Protein AF-A0AAN8ALE3-F1 (afdb_monomer_lite)

Structure (mmCIF, N/CA/C/O backbone):
data_AF-A0AAN8ALE3-F1
#
_entry.id   AF-A0AAN8ALE3-F1
#
loop_
_atom_site.group_PDB
_atom_site.id
_atom_site.type_symbol
_atom_site.label_atom_id
_atom_site.label_alt_id
_atom_site.label_comp_id
_atom_site.label_asym_id
_atom_site.label_entity_id
_atom_site.label_seq_id
_atom_site.pdbx_PDB_ins_code
_atom_site.Cartn_x
_atom_site.Cartn_y
_atom_site.Cartn_z
_atom_site.occupancy
_atom_site.B_iso_or_equiv
_atom_site.auth_seq_id
_atom_site.auth_comp_id
_atom_site.auth_asym_id
_atom_site.auth_atom_id
_atom_site.pdbx_PDB_model_num
ATOM 1 N N . MET A 1 1 ? -22.103 -10.022 17.345 1.00 52.72 1 MET A N 1
ATOM 2 C CA . MET A 1 1 ? -22.144 -11.209 16.456 1.00 52.72 1 MET A CA 1
ATOM 3 C C . MET A 1 1 ? -22.576 -10.867 15.015 1.00 52.72 1 MET A C 1
ATOM 5 O O . MET A 1 1 ? -23.212 -11.685 14.375 1.00 52.72 1 MET A O 1
ATOM 9 N N . ALA A 1 2 ? -22.237 -9.686 14.471 1.00 58.59 2 ALA A N 1
ATOM 10 C CA . ALA A 1 2 ? -22.739 -9.226 13.160 1.00 58.59 2 ALA A CA 1
ATOM 11 C C . ALA A 1 2 ? -21.721 -9.327 11.998 1.00 58.59 2 ALA A C 1
ATOM 13 O O . ALA A 1 2 ? -22.031 -8.928 10.886 1.00 58.59 2 ALA A O 1
ATOM 14 N N . ASN A 1 3 ? -20.512 -9.852 12.241 1.00 66.81 3 ASN A N 1
ATOM 15 C CA . ASN A 1 3 ? -19.391 -9.822 11.286 1.00 66.81 3 ASN A CA 1
ATOM 16 C C . ASN A 1 3 ? -18.872 -11.227 10.935 1.00 66.81 3 ASN A C 1
ATOM 18 O O . ASN A 1 3 ? -17.664 -11.479 10.952 1.00 66.81 3 ASN A O 1
ATOM 22 N N . THR A 1 4 ? -19.775 -12.158 10.645 1.00 76.38 4 THR A N 1
ATOM 23 C CA . THR A 1 4 ? -19.433 -13.486 10.123 1.00 76.38 4 THR A CA 1
ATOM 24 C C . THR A 1 4 ? -19.992 -13.641 8.715 1.00 76.38 4 THR A C 1
ATOM 26 O O . THR A 1 4 ? -21.146 -13.321 8.446 1.00 76.38 4 THR A O 1
ATOM 29 N N . VAL A 1 5 ? -19.153 -14.115 7.798 1.00 77.62 5 VAL A N 1
ATOM 30 C CA . VAL A 1 5 ? -19.525 -14.482 6.430 1.00 77.62 5 VAL A CA 1
ATOM 31 C C . VAL A 1 5 ? -19.343 -15.988 6.343 1.00 77.62 5 VAL A C 1
ATOM 33 O O . VAL A 1 5 ? -18.238 -16.474 6.563 1.00 77.62 5 VAL A O 1
ATOM 36 N N . LEU A 1 6 ? -20.422 -16.728 6.066 1.00 81.12 6 LEU A N 1
ATOM 37 C CA . LEU A 1 6 ? -20.410 -18.201 6.049 1.00 81.12 6 LEU A CA 1
ATOM 38 C C . LEU A 1 6 ? -19.891 -18.808 7.368 1.00 81.12 6 LEU A C 1
ATOM 40 O O . LEU A 1 6 ? -19.084 -19.728 7.348 1.00 81.12 6 LEU A O 1
ATOM 44 N N . GLU A 1 7 ? -20.290 -18.235 8.510 1.00 82.69 7 GLU A N 1
ATOM 45 C CA . GLU A 1 7 ? -19.824 -18.619 9.861 1.00 82.69 7 GLU A CA 1
ATOM 46 C C . GLU A 1 7 ? -18.320 -18.400 10.123 1.00 82.69 7 GLU A C 1
ATOM 48 O O . GLU A 1 7 ? -17.837 -18.603 11.236 1.00 82.69 7 GLU A O 1
ATOM 53 N N . VAL A 1 8 ? -17.583 -17.881 9.140 1.00 82.12 8 VAL A N 1
ATOM 54 C CA . VAL A 1 8 ? -16.168 -17.530 9.243 1.00 82.12 8 VAL A CA 1
ATOM 55 C C . VAL A 1 8 ? -16.032 -16.024 9.482 1.00 82.12 8 VAL A C 1
ATOM 57 O O . VAL A 1 8 ? -16.774 -15.207 8.935 1.00 82.12 8 VAL A O 1
ATOM 60 N N . GLY A 1 9 ? -15.082 -15.616 10.328 1.00 85.06 9 GLY A N 1
ATOM 61 C CA . GLY A 1 9 ? -14.816 -14.195 10.568 1.00 85.06 9 GLY A CA 1
ATOM 62 C C . GLY A 1 9 ? -14.405 -13.471 9.280 1.00 85.06 9 GLY A C 1
ATOM 63 O O . GLY A 1 9 ? -13.584 -13.982 8.515 1.00 85.06 9 GLY A O 1
ATOM 64 N N . THR A 1 10 ? -14.925 -12.259 9.060 1.00 87.44 10 THR A N 1
ATOM 65 C CA . THR A 1 10 ? -14.682 -11.463 7.836 1.00 87.44 10 THR A CA 1
ATOM 66 C C . THR A 1 10 ? -13.203 -11.340 7.465 1.00 87.44 10 THR A C 1
ATOM 68 O O . THR A 1 10 ? -12.857 -11.448 6.294 1.00 87.44 10 THR A O 1
ATOM 71 N N . GLY A 1 11 ? -12.312 -11.178 8.448 1.00 87.19 11 GLY A N 1
ATOM 72 C CA . GLY A 1 11 ? -10.868 -11.093 8.205 1.00 87.19 11 GLY A CA 1
ATOM 73 C C . GLY A 1 11 ? -10.285 -12.346 7.542 1.00 87.19 11 GLY A C 1
ATOM 74 O O . GLY A 1 11 ? -9.492 -12.230 6.614 1.00 87.19 11 GLY A O 1
ATOM 75 N N . VAL A 1 12 ? -10.719 -13.540 7.958 1.00 88.81 12 VAL A N 1
ATOM 76 C CA . VAL A 1 12 ? -10.267 -14.806 7.354 1.00 88.81 12 VAL A CA 1
ATOM 77 C C . VAL A 1 12 ? -10.809 -14.928 5.933 1.00 88.81 12 VAL A C 1
ATOM 79 O O . VAL A 1 12 ? -10.057 -15.260 5.024 1.00 88.81 12 VAL A O 1
ATOM 82 N N . PHE A 1 13 ? -12.078 -14.572 5.725 1.00 90.12 13 PHE A N 1
ATOM 83 C CA . PHE A 1 13 ? -12.697 -14.569 4.400 1.00 90.12 13 PHE A CA 1
ATOM 84 C C . PHE A 1 13 ? -11.952 -13.653 3.411 1.00 90.12 13 PHE A C 1
ATOM 86 O O . PHE A 1 13 ? -11.656 -14.056 2.285 1.00 90.12 13 PHE A O 1
ATOM 93 N N . VAL A 1 14 ? -11.574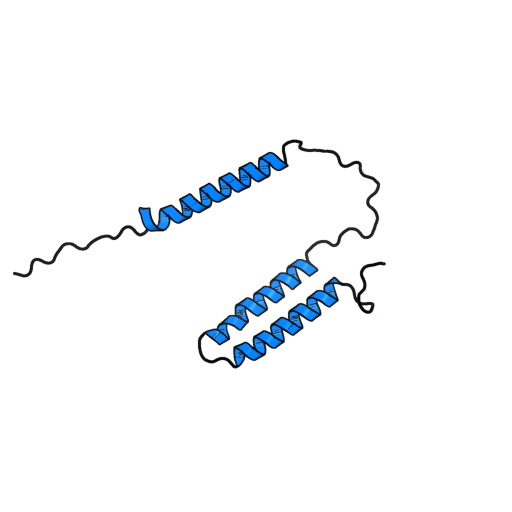 -12.446 3.847 1.00 91.31 14 VAL A N 1
ATOM 94 C CA . VAL A 1 14 ? -10.778 -11.507 3.040 1.00 91.31 14 VAL A CA 1
ATOM 95 C C . VAL A 1 14 ? -9.394 -12.081 2.727 1.00 91.31 14 VAL A C 1
ATOM 97 O O . VAL A 1 14 ? -8.981 -12.053 1.568 1.00 91.31 14 VAL A O 1
ATOM 100 N N . ILE A 1 15 ? -8.697 -12.648 3.719 1.00 93.62 15 ILE A N 1
ATOM 101 C CA . ILE A 1 15 ? -7.384 -13.286 3.516 1.00 93.62 15 ILE A CA 1
ATOM 102 C C . ILE A 1 15 ? -7.492 -14.402 2.470 1.00 93.62 15 ILE A C 1
ATOM 104 O O . ILE A 1 15 ?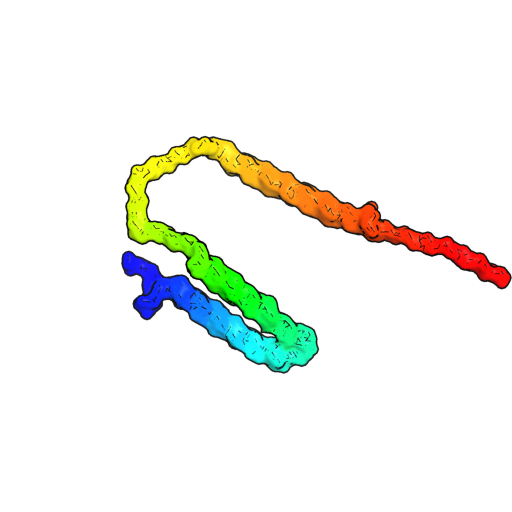 -6.678 -14.452 1.547 1.00 93.62 15 ILE A O 1
ATOM 108 N N . SER A 1 16 ? -8.511 -15.259 2.560 1.00 93.81 16 SER A N 1
ATOM 109 C CA . SER A 1 16 ? -8.716 -16.348 1.602 1.00 93.81 16 SER A CA 1
ATOM 110 C C . SER A 1 16 ? -8.870 -15.836 0.170 1.00 93.81 16 SER A C 1
ATOM 112 O O . SER A 1 16 ? -8.181 -16.325 -0.724 1.00 93.81 16 SER A O 1
ATOM 114 N N . ILE A 1 17 ? -9.713 -14.825 -0.059 1.00 95.38 17 ILE A N 1
ATOM 115 C CA . ILE A 1 17 ? -9.914 -14.250 -1.399 1.00 95.38 17 ILE A CA 1
ATOM 116 C C . ILE A 1 17 ? -8.620 -13.633 -1.937 1.00 95.38 17 ILE A C 1
ATOM 118 O O . ILE A 1 17 ? -8.261 -13.872 -3.092 1.00 95.38 17 ILE A O 1
ATOM 122 N N . VAL A 1 18 ? -7.903 -12.872 -1.105 1.00 96.50 18 VAL A N 1
ATOM 123 C CA . VAL A 1 18 ? -6.642 -12.221 -1.490 1.00 96.50 18 VAL A CA 1
ATOM 124 C C . VAL A 1 18 ? -5.606 -13.256 -1.924 1.00 96.50 18 VAL A C 1
ATOM 126 O O . VAL A 1 18 ? -4.982 -13.092 -2.973 1.00 96.50 18 VAL A O 1
ATOM 129 N N . TRP A 1 19 ? -5.452 -14.346 -1.172 1.00 97.31 19 TRP A N 1
ATOM 130 C CA . TRP A 1 19 ? -4.503 -15.404 -1.520 1.00 97.31 19 TRP A CA 1
ATOM 131 C C . TRP A 1 19 ? -4.924 -16.197 -2.754 1.00 97.31 19 TRP A C 1
ATOM 133 O O . TRP A 1 19 ? -4.073 -16.481 -3.595 1.00 97.31 19 TRP A O 1
ATOM 143 N N . ILE A 1 20 ? -6.214 -16.506 -2.921 1.00 97.31 20 ILE A N 1
ATOM 144 C CA . ILE A 1 20 ? -6.712 -17.157 -4.143 1.00 97.31 20 ILE A CA 1
ATOM 145 C C . ILE A 1 20 ? -6.384 -16.294 -5.366 1.00 97.31 20 ILE A C 1
ATOM 147 O O . ILE A 1 20 ? -5.813 -16.797 -6.335 1.00 97.31 20 ILE A O 1
ATOM 151 N N . ALA A 1 21 ? -6.673 -14.991 -5.312 1.00 95.94 21 ALA A N 1
ATOM 152 C CA . ALA A 1 21 ? -6.354 -14.072 -6.398 1.00 95.94 21 ALA A CA 1
ATOM 153 C C . ALA A 1 21 ? -4.840 -14.009 -6.658 1.00 95.94 21 ALA A C 1
ATOM 155 O O . ALA A 1 21 ? -4.409 -14.177 -7.799 1.00 95.94 21 ALA A O 1
ATOM 156 N N . ALA A 1 22 ? -4.025 -13.837 -5.613 1.00 94.75 22 ALA A N 1
ATOM 157 C CA . ALA A 1 22 ? -2.569 -13.776 -5.734 1.00 94.75 22 ALA A CA 1
ATOM 158 C C . ALA A 1 22 ? -1.981 -15.047 -6.368 1.00 94.75 22 ALA A C 1
ATOM 160 O O . ALA A 1 22 ? -1.111 -14.954 -7.234 1.00 94.75 22 ALA A O 1
ATOM 161 N N . LEU A 1 23 ? -2.488 -16.227 -5.997 1.00 95.88 23 LEU A N 1
ATOM 162 C CA . LEU A 1 23 ? -2.070 -17.505 -6.574 1.00 95.88 23 LEU A CA 1
ATOM 163 C C . LEU A 1 23 ? -2.486 -17.636 -8.042 1.00 95.88 23 LEU A C 1
ATOM 165 O O . LEU A 1 23 ? -1.673 -18.056 -8.865 1.00 95.88 23 LEU A O 1
ATOM 169 N N . VAL A 1 24 ? -3.717 -17.254 -8.394 1.00 95.81 24 VAL A N 1
ATOM 170 C CA . VAL A 1 24 ? -4.201 -17.284 -9.786 1.00 95.81 24 VAL A CA 1
ATOM 171 C C . VAL A 1 24 ? -3.376 -16.347 -10.670 1.00 95.81 24 VAL A C 1
ATOM 173 O O . VAL A 1 24 ? -2.848 -16.781 -11.697 1.00 95.81 24 VAL A O 1
ATOM 176 N N . PHE A 1 25 ? -3.190 -15.092 -10.252 1.00 91.38 25 PHE A N 1
ATOM 177 C CA . PHE A 1 25 ? -2.358 -14.129 -10.978 1.00 91.38 25 PHE A CA 1
ATOM 178 C C . PHE A 1 25 ? -0.892 -14.569 -11.034 1.00 91.38 25 PHE A C 1
ATOM 180 O O . PHE A 1 25 ? -0.261 -14.472 -12.087 1.00 91.38 25 PHE A O 1
ATOM 187 N N . GLY A 1 26 ? -0.361 -15.120 -9.940 1.00 91.44 26 GLY A N 1
ATOM 188 C CA . GLY A 1 26 ? 0.983 -15.688 -9.890 1.00 91.44 26 GLY A CA 1
ATOM 189 C C . GLY A 1 26 ? 1.170 -16.810 -10.910 1.00 91.44 26 GLY A C 1
ATOM 190 O O . GLY A 1 26 ? 2.115 -16.777 -11.693 1.00 91.44 26 GLY A O 1
ATOM 191 N N . MET A 1 27 ? 0.238 -17.764 -10.980 1.00 92.94 27 MET A N 1
ATOM 192 C CA . MET A 1 27 ? 0.280 -18.851 -11.965 1.00 92.94 27 MET A CA 1
ATOM 193 C C . MET A 1 27 ? 0.233 -18.340 -13.410 1.00 92.94 27 MET A C 1
ATOM 195 O O . MET A 1 27 ? 0.960 -18.856 -14.261 1.00 92.94 27 MET A O 1
ATOM 199 N N . MET A 1 28 ? -0.582 -17.320 -13.697 1.00 90.75 28 MET A N 1
ATOM 200 C CA . MET A 1 28 ? -0.633 -16.697 -15.025 1.00 90.75 28 MET A CA 1
ATOM 201 C C . MET A 1 28 ? 0.693 -16.018 -15.390 1.00 90.75 28 MET A C 1
ATOM 203 O O . MET A 1 28 ? 1.207 -16.214 -16.491 1.00 90.75 28 MET A O 1
ATOM 207 N N . LEU A 1 29 ? 1.285 -15.270 -14.460 1.00 90.00 29 LEU A N 1
ATOM 208 C CA . LEU A 1 29 ? 2.538 -14.544 -14.679 1.00 90.00 29 LEU A CA 1
ATOM 209 C C . LEU A 1 29 ? 3.754 -15.465 -14.782 1.00 90.00 29 LEU A C 1
ATOM 211 O O . LEU A 1 29 ? 4.650 -15.193 -15.576 1.00 90.00 29 LEU A O 1
ATOM 215 N N . LEU A 1 30 ? 3.775 -16.588 -14.060 1.00 90.12 30 LEU A N 1
ATOM 216 C CA . LEU A 1 30 ? 4.833 -17.597 -14.195 1.00 90.12 30 LEU A CA 1
ATOM 217 C C . LEU A 1 30 ? 4.884 -18.213 -15.603 1.00 90.12 30 LEU A C 1
ATOM 219 O O . LEU A 1 30 ? 5.953 -18.653 -16.042 1.00 90.12 30 LEU A O 1
ATOM 223 N N . ARG A 1 31 ? 3.754 -18.220 -16.323 1.00 90.00 31 ARG A N 1
ATOM 224 C CA . ARG A 1 31 ? 3.676 -18.666 -17.723 1.00 90.00 31 ARG A CA 1
ATOM 225 C C . ARG A 1 31 ? 4.147 -17.609 -18.727 1.00 90.00 31 ARG A C 1
ATOM 227 O O . ARG A 1 31 ? 4.476 -17.976 -19.851 1.00 90.00 31 ARG A O 1
ATOM 234 N N . ALA A 1 32 ? 4.205 -16.330 -18.354 1.00 84.56 32 ALA A N 1
ATOM 235 C CA . ALA A 1 32 ? 4.635 -15.254 -19.248 1.00 84.56 32 ALA A CA 1
ATOM 236 C C . ALA A 1 32 ? 6.137 -15.351 -19.557 1.00 84.56 32 ALA A C 1
ATOM 238 O O . ALA A 1 32 ? 6.914 -15.753 -18.707 1.00 84.56 32 ALA A O 1
ATOM 239 N N . SER A 1 33 ? 6.595 -14.984 -20.751 1.00 81.94 33 SER A N 1
ATOM 240 C CA . SER A 1 33 ? 8.030 -14.961 -21.083 1.00 81.94 33 SER A CA 1
ATOM 241 C C . SER A 1 33 ? 8.708 -13.655 -20.644 1.00 81.94 33 SER A C 1
ATOM 243 O O . SER A 1 33 ? 8.102 -12.588 -20.695 1.00 81.94 33 SER A O 1
ATOM 245 N N . GLY A 1 34 ? 9.991 -13.718 -20.271 1.00 84.06 34 GLY A N 1
ATOM 246 C CA . GLY A 1 34 ? 10.798 -12.535 -19.944 1.00 84.06 34 GLY A CA 1
ATOM 247 C C . GLY A 1 34 ? 10.614 -12.009 -18.515 1.00 84.06 34 GLY A C 1
ATOM 248 O O . GLY A 1 34 ? 10.292 -12.758 -17.592 1.00 84.06 34 GLY A O 1
ATOM 249 N N . SER A 1 35 ? 10.845 -10.707 -18.328 1.00 84.31 35 SER A N 1
ATOM 250 C CA .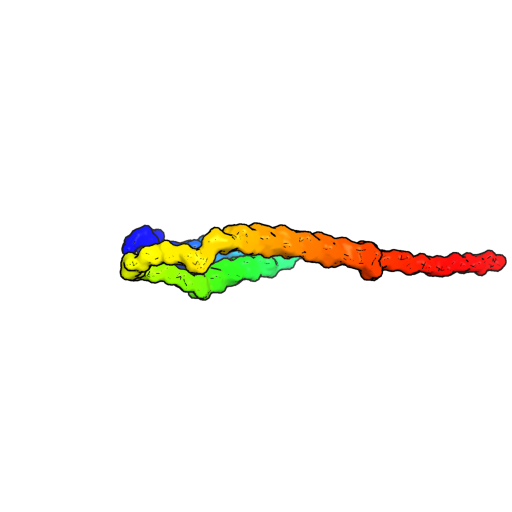 SER A 1 35 ? 10.827 -10.029 -17.019 1.00 84.31 35 SER A CA 1
ATOM 251 C C . SER A 1 35 ? 9.453 -10.008 -16.344 1.00 84.31 35 SER A C 1
ATOM 253 O O . SER A 1 35 ? 9.376 -9.836 -15.131 1.00 84.31 35 SER A O 1
ATOM 255 N N . ALA A 1 36 ? 8.373 -10.260 -17.089 1.00 83.19 36 ALA A N 1
ATOM 256 C CA . ALA A 1 36 ? 7.016 -10.333 -16.553 1.00 83.19 36 ALA A CA 1
ATOM 257 C C . ALA A 1 36 ? 6.845 -11.412 -15.464 1.00 83.19 36 ALA A C 1
ATOM 259 O O . ALA A 1 36 ? 6.053 -11.221 -14.544 1.00 83.19 36 ALA A O 1
ATOM 260 N N . LYS A 1 37 ? 7.635 -12.500 -15.490 1.00 88.06 37 LYS A N 1
ATOM 261 C CA . LYS A 1 37 ? 7.627 -13.521 -14.420 1.00 88.06 37 LYS A CA 1
ATOM 262 C C . LYS A 1 37 ? 8.036 -12.955 -13.059 1.00 88.06 37 LYS A C 1
ATOM 264 O O . LYS A 1 37 ? 7.581 -13.442 -12.029 1.00 88.06 37 LYS A O 1
ATOM 269 N N . LEU A 1 38 ? 8.881 -11.921 -13.040 1.00 89.75 38 LEU A N 1
ATOM 270 C CA . LEU A 1 38 ? 9.342 -11.297 -11.798 1.00 89.75 38 LEU A CA 1
ATOM 271 C C . LEU A 1 38 ? 8.222 -10.533 -11.086 1.00 89.75 38 LEU A C 1
ATOM 273 O O . LEU A 1 38 ? 8.308 -10.347 -9.876 1.00 89.75 38 LEU A O 1
ATOM 277 N N . ALA A 1 39 ? 7.145 -10.165 -11.792 1.00 88.06 39 ALA A N 1
ATOM 278 C CA . ALA A 1 39 ? 5.977 -9.511 -11.203 1.00 88.06 39 ALA A CA 1
ATOM 279 C C . ALA A 1 39 ? 5.230 -10.397 -10.186 1.00 88.06 39 ALA A C 1
ATOM 281 O O . ALA A 1 39 ? 4.449 -9.886 -9.387 1.00 88.06 39 ALA A O 1
ATOM 282 N N . VAL A 1 40 ? 5.509 -11.705 -10.141 1.00 92.31 40 VAL A N 1
ATOM 283 C CA . VAL A 1 40 ? 5.003 -12.587 -9.077 1.00 92.31 40 VAL A CA 1
ATOM 284 C C . VAL A 1 40 ? 5.515 -12.160 -7.700 1.00 92.31 40 VAL A C 1
ATOM 286 O O . VAL A 1 40 ? 4.751 -12.174 -6.738 1.00 92.31 40 VAL A O 1
ATOM 289 N N . ILE A 1 41 ? 6.770 -11.714 -7.599 1.00 90.19 41 ILE A N 1
ATOM 290 C CA . ILE A 1 41 ? 7.387 -11.309 -6.328 1.00 90.19 41 ILE A CA 1
ATOM 291 C C . ILE A 1 41 ? 6.598 -10.168 -5.655 1.00 90.19 41 ILE A C 1
ATOM 293 O O . ILE A 1 41 ? 6.147 -10.365 -4.525 1.00 90.19 41 ILE A O 1
ATOM 297 N N . PRO A 1 42 ? 6.358 -9.006 -6.300 1.00 91.62 42 PRO A N 1
ATOM 298 C CA . PRO A 1 42 ? 5.601 -7.927 -5.672 1.00 91.62 42 PRO A CA 1
ATOM 299 C C . PRO A 1 42 ? 4.142 -8.304 -5.369 1.00 91.62 42 PRO A C 1
ATOM 301 O O . PRO A 1 42 ? 3.605 -7.824 -4.376 1.00 91.62 42 PRO A O 1
ATOM 304 N N . ILE A 1 43 ? 3.507 -9.191 -6.146 1.00 92.00 43 ILE A N 1
ATOM 305 C CA . ILE A 1 43 ? 2.131 -9.654 -5.872 1.00 92.00 43 ILE A CA 1
ATOM 306 C C . ILE A 1 43 ? 2.066 -10.472 -4.578 1.00 92.00 43 ILE A C 1
ATOM 308 O O . ILE A 1 43 ? 1.193 -10.241 -3.741 1.00 92.00 43 ILE A O 1
ATOM 312 N N . PHE A 1 44 ? 3.006 -11.398 -4.382 1.00 92.62 44 PHE A N 1
ATOM 313 C CA . PHE A 1 44 ? 3.076 -12.183 -3.148 1.00 92.62 44 PHE A CA 1
ATOM 314 C C . PHE A 1 44 ? 3.447 -11.316 -1.941 1.00 92.62 44 PHE A C 1
ATOM 316 O O . PHE A 1 44 ? 2.856 -11.473 -0.873 1.00 92.62 44 PHE A O 1
ATOM 323 N N . LEU A 1 45 ? 4.371 -10.364 -2.108 1.00 94.44 45 LEU A N 1
ATOM 324 C CA . LEU A 1 45 ? 4.716 -9.409 -1.050 1.00 94.44 45 LEU A CA 1
ATOM 325 C C . LEU A 1 45 ? 3.530 -8.513 -0.670 1.00 94.44 45 LEU A C 1
ATOM 327 O O . LEU A 1 45 ? 3.340 -8.220 0.513 1.00 94.44 45 LEU A O 1
ATOM 331 N N . LEU A 1 46 ? 2.699 -8.122 -1.638 1.00 94.12 46 LEU A N 1
ATOM 332 C CA . LEU A 1 46 ? 1.474 -7.369 -1.381 1.00 94.12 46 LEU A CA 1
ATOM 333 C C . LEU A 1 46 ? 0.468 -8.201 -0.572 1.00 94.12 46 LEU A C 1
ATOM 335 O O . LEU A 1 46 ? -0.026 -7.730 0.451 1.00 94.12 46 LEU A O 1
ATOM 339 N N . ALA A 1 47 ? 0.205 -9.448 -0.978 1.00 94.62 47 ALA A N 1
ATOM 340 C CA . ALA A 1 47 ? -0.697 -10.351 -0.256 1.00 94.62 47 ALA A CA 1
ATOM 341 C C . ALA A 1 47 ? -0.213 -10.633 1.180 1.00 94.62 47 ALA A C 1
ATOM 343 O O . ALA A 1 47 ? -1.006 -10.629 2.129 1.00 94.62 47 ALA A O 1
ATOM 344 N N . LEU A 1 48 ? 1.099 -10.810 1.355 1.00 96.56 48 LEU A N 1
ATOM 345 C CA . LEU A 1 48 ? 1.725 -10.977 2.664 1.00 96.56 48 LEU A CA 1
ATOM 346 C C . LEU A 1 48 ? 1.561 -9.720 3.525 1.00 96.56 48 LEU A C 1
ATOM 348 O O . LEU A 1 48 ? 1.136 -9.826 4.671 1.00 96.56 48 LEU A O 1
ATOM 352 N N . THR A 1 49 ? 1.813 -8.534 2.968 1.00 94.00 49 THR A N 1
ATOM 353 C CA . THR A 1 49 ? 1.614 -7.256 3.671 1.00 94.00 49 THR A CA 1
ATOM 354 C C . THR A 1 49 ? 0.164 -7.090 4.130 1.00 94.00 49 THR A C 1
ATOM 356 O O . THR A 1 49 ? -0.068 -6.768 5.292 1.00 94.00 49 THR A O 1
ATOM 359 N N . ILE A 1 50 ? -0.817 -7.379 3.267 1.00 93.06 50 ILE A N 1
ATOM 360 C CA . ILE A 1 50 ? -2.246 -7.342 3.627 1.00 93.06 50 ILE A CA 1
ATOM 361 C C . ILE A 1 50 ? -2.543 -8.311 4.778 1.00 93.06 50 ILE A C 1
ATOM 363 O O . ILE A 1 50 ? -3.254 -7.957 5.717 1.00 93.06 50 ILE A O 1
ATOM 367 N N . THR A 1 51 ? -1.973 -9.517 4.731 1.00 93.56 51 THR A N 1
ATOM 368 C CA . THR A 1 51 ? -2.145 -10.527 5.785 1.00 93.56 51 THR A CA 1
ATOM 369 C C . THR A 1 51 ? -1.557 -10.043 7.110 1.00 93.56 51 THR A C 1
ATOM 371 O O . THR A 1 51 ? -2.231 -10.110 8.133 1.00 93.56 51 THR A O 1
ATOM 374 N N . LEU A 1 52 ? -0.333 -9.506 7.099 1.00 94.00 52 LEU A N 1
ATOM 375 C CA . LEU A 1 52 ? 0.314 -8.955 8.291 1.00 94.00 52 LEU A CA 1
ATOM 376 C C . LEU A 1 52 ? -0.509 -7.813 8.883 1.00 94.00 52 LEU A C 1
ATOM 378 O O . LEU A 1 52 ? -0.750 -7.805 10.085 1.00 94.00 52 LEU A O 1
ATOM 382 N N . VAL A 1 53 ? -0.994 -6.891 8.047 1.00 91.62 53 VAL A N 1
ATOM 383 C CA . VAL A 1 53 ? -1.879 -5.814 8.499 1.00 91.62 53 VAL A CA 1
ATOM 384 C C . VAL A 1 53 ? -3.130 -6.403 9.143 1.00 91.62 53 VAL A C 1
ATOM 386 O O . VAL A 1 53 ? -3.408 -6.084 10.285 1.00 91.62 53 VAL A O 1
ATOM 389 N N . LEU A 1 54 ? -3.855 -7.313 8.492 1.00 89.31 54 LEU A N 1
ATOM 390 C CA . LEU A 1 54 ? -5.085 -7.876 9.067 1.00 89.31 54 LEU A CA 1
ATOM 391 C C . LEU A 1 54 ? -4.865 -8.687 10.355 1.00 89.31 54 LEU A C 1
ATOM 393 O O . LEU A 1 54 ? -5.776 -8.756 11.179 1.00 89.31 54 LEU A O 1
ATOM 397 N N . VAL A 1 55 ? -3.695 -9.308 10.522 1.00 89.31 55 VAL A N 1
ATOM 398 C CA . VAL A 1 55 ? -3.353 -10.111 11.708 1.00 89.31 55 VAL A CA 1
ATOM 399 C C . VAL A 1 55 ? -2.883 -9.236 12.868 1.00 89.31 55 VAL A C 1
ATOM 401 O O . VAL A 1 55 ? -3.292 -9.463 14.004 1.00 89.31 55 VAL A O 1
ATOM 404 N N . PHE A 1 56 ? -2.027 -8.250 12.598 1.00 85.81 56 PHE A N 1
ATOM 405 C CA . PHE A 1 56 ? -1.440 -7.399 13.632 1.00 85.81 56 PHE A CA 1
ATOM 406 C C . PHE A 1 56 ? -2.265 -6.154 13.939 1.00 85.81 56 PHE A C 1
ATOM 408 O O . PHE A 1 56 ? -2.071 -5.553 14.996 1.00 85.81 56 PHE A O 1
ATOM 415 N N . PHE A 1 57 ? -3.178 -5.748 13.053 1.00 82.62 57 PHE A N 1
ATOM 416 C CA . PHE A 1 57 ? -4.031 -4.604 13.324 1.00 82.62 57 PHE A CA 1
ATOM 417 C C . PHE A 1 57 ? -5.004 -4.966 14.452 1.00 82.62 57 PHE A C 1
ATOM 419 O O . PHE A 1 57 ? -5.778 -5.921 14.318 1.00 82.62 57 PHE A O 1
ATOM 426 N N . PRO A 1 58 ? -4.964 -4.238 15.580 1.00 73.81 58 PRO A N 1
ATOM 427 C CA . PRO A 1 58 ? -5.778 -4.565 16.734 1.00 73.81 58 PRO A CA 1
ATOM 428 C C . PRO A 1 58 ? -7.254 -4.508 16.344 1.00 73.81 58 PRO A C 1
ATOM 430 O O . PRO A 1 58 ? -7.738 -3.512 15.801 1.00 73.81 58 PRO A O 1
ATOM 433 N N . ARG A 1 59 ? -7.978 -5.597 16.615 1.00 68.75 59 ARG A N 1
ATOM 434 C CA . ARG A 1 59 ? -9.429 -5.624 16.436 1.00 68.75 59 ARG A CA 1
ATOM 435 C C . ARG A 1 59 ? -10.066 -4.571 17.328 1.00 68.75 59 ARG A C 1
ATOM 437 O O . ARG A 1 59 ? -9.668 -4.402 18.480 1.00 68.75 59 ARG A O 1
ATOM 444 N N . SER A 1 60 ? -11.079 -3.892 16.793 1.00 67.69 60 SER A N 1
ATOM 445 C CA . SER A 1 60 ? -11.938 -3.041 17.607 1.00 67.69 60 SER A CA 1
ATOM 446 C C . SER A 1 60 ? -12.456 -3.847 18.802 1.00 67.69 60 SER A C 1
ATOM 448 O O . SER A 1 60 ? -12.802 -5.020 18.625 1.00 67.69 60 SER A O 1
ATOM 450 N N . PRO A 1 61 ? -12.487 -3.253 20.005 1.00 68.06 61 PRO A N 1
ATOM 451 C CA . PRO A 1 61 ? -12.965 -3.946 21.189 1.00 68.06 61 PRO A CA 1
ATOM 452 C C . PRO A 1 61 ? -14.383 -4.473 20.947 1.00 68.06 61 PRO A C 1
ATOM 454 O O . PRO A 1 61 ? -15.257 -3.749 20.473 1.00 68.06 61 PRO A O 1
ATOM 457 N N . GLU A 1 62 ? -14.593 -5.757 21.245 1.00 65.12 62 GLU A N 1
ATOM 458 C CA . GLU A 1 62 ? -15.907 -6.408 21.129 1.00 65.12 62 GLU A CA 1
ATOM 459 C C . GLU A 1 62 ? -16.880 -5.940 22.215 1.00 65.12 62 GLU A C 1
ATOM 461 O O . GLU A 1 62 ? -18.093 -6.119 22.104 1.00 65.12 62 GLU A O 1
ATOM 466 N N . THR A 1 63 ? -16.344 -5.326 23.266 1.00 64.25 63 THR A N 1
ATOM 467 C CA . THR A 1 63 ? -17.104 -4.684 24.322 1.00 64.25 63 THR A CA 1
ATOM 468 C C . THR A 1 63 ? -17.327 -3.226 23.968 1.00 64.25 63 THR A C 1
ATOM 470 O O . THR A 1 63 ? -16.408 -2.513 23.557 1.00 64.25 63 THR A O 1
ATOM 473 N N . THR A 1 64 ? -18.562 -2.762 24.151 1.00 65.75 64 THR A N 1
ATOM 474 C CA . THR A 1 64 ? -18.864 -1.337 24.098 1.00 65.75 64 THR A CA 1
ATOM 475 C C . THR A 1 64 ? -17.937 -0.648 25.097 1.00 65.75 64 THR A C 1
ATOM 477 O O . THR A 1 64 ? -17.987 -0.996 26.284 1.00 65.75 64 THR A O 1
ATOM 480 N N . PRO A 1 65 ? -17.059 0.276 24.668 1.00 67.56 65 PRO A N 1
ATOM 481 C CA . PRO A 1 65 ? -16.274 1.030 25.626 1.00 67.56 65 PRO A CA 1
ATOM 482 C C . PRO A 1 65 ? -17.257 1.721 26.582 1.00 67.56 65 PRO A C 1
ATOM 484 O O . PRO A 1 65 ? -18.309 2.187 26.123 1.00 67.56 65 PRO A O 1
ATOM 487 N N . PRO A 1 66 ? -16.974 1.770 27.899 1.00 73.75 66 PRO A N 1
ATOM 488 C CA . PRO A 1 66 ? -17.782 2.573 28.809 1.00 73.75 66 PRO A CA 1
ATOM 489 C C . PRO A 1 66 ? -17.884 3.969 28.204 1.00 73.75 66 PRO A C 1
ATOM 491 O O . PRO A 1 66 ? -16.866 4.472 27.726 1.00 73.75 66 PRO A O 1
ATOM 494 N N . TYR A 1 67 ? -19.097 4.536 28.147 1.00 62.62 67 TYR A N 1
ATOM 495 C CA . TYR A 1 67 ? -19.357 5.835 27.525 1.00 62.62 67 TYR A CA 1
ATOM 496 C C . TYR A 1 67 ? -18.322 6.840 28.030 1.00 62.62 67 TYR A C 1
ATOM 498 O O . TYR A 1 67 ? -18.384 7.322 29.160 1.00 62.62 67 TYR A O 1
ATOM 506 N N . LYS A 1 68 ? -17.313 7.084 27.199 1.00 63.72 68 LYS A N 1
ATOM 507 C CA . LYS A 1 68 ? -16.237 8.012 27.477 1.00 63.72 68 LYS A CA 1
ATOM 508 C C . LYS A 1 68 ? -16.552 9.186 26.588 1.00 63.72 68 LYS A C 1
ATOM 510 O O . LYS A 1 68 ? -16.455 9.085 25.366 1.00 63.72 68 LYS A O 1
ATOM 515 N N . GLN A 1 69 ? -17.028 10.255 27.209 1.00 67.19 69 GLN A N 1
ATOM 516 C CA . GLN A 1 69 ? -17.254 11.511 26.522 1.00 67.19 69 GLN A CA 1
ATOM 517 C C . GLN A 1 69 ? -15.967 11.855 25.773 1.00 67.19 69 GLN A C 1
ATOM 519 O O . GLN A 1 69 ? -14.889 11.867 26.368 1.00 67.19 69 GLN A O 1
ATOM 524 N N . THR A 1 70 ? -16.064 12.005 24.453 1.00 69.38 70 THR A N 1
ATOM 525 C CA . THR A 1 70 ? -14.916 12.332 23.611 1.00 69.38 70 THR A CA 1
ATOM 526 C C . THR A 1 70 ? -14.407 13.699 24.038 1.00 69.38 70 THR A C 1
ATOM 528 O O . THR A 1 70 ? -15.010 14.721 23.713 1.00 69.38 70 THR A O 1
ATOM 531 N N . GLU A 1 71 ? -13.339 13.708 24.826 1.00 76.62 71 GLU A N 1
ATOM 532 C CA . GLU A 1 71 ? -12.677 14.928 25.252 1.00 76.62 71 GLU A CA 1
ATOM 533 C C . GLU A 1 71 ? -11.803 15.420 24.100 1.00 76.62 71 GLU A C 1
ATOM 535 O O . GLU A 1 71 ? -10.975 14.681 23.560 1.00 76.62 71 GLU A O 1
ATOM 540 N N . ILE A 1 72 ? -12.019 16.665 23.680 1.00 74.31 72 ILE A N 1
ATOM 541 C CA . ILE A 1 72 ? -11.187 17.306 22.665 1.00 74.31 72 ILE A CA 1
ATOM 542 C C . ILE A 1 72 ? -9.891 17.720 23.364 1.00 74.31 72 ILE A C 1
ATOM 544 O O . ILE A 1 72 ? -9.799 18.804 23.929 1.00 74.31 72 ILE A O 1
ATOM 548 N N . VAL A 1 73 ? -8.905 16.820 23.356 1.00 80.81 73 VAL A N 1
ATOM 549 C CA . VAL A 1 73 ? -7.595 17.033 24.001 1.00 80.81 73 VAL A CA 1
ATOM 550 C C . VAL A 1 73 ? -6.769 18.096 23.265 1.00 80.81 73 VAL A C 1
ATOM 552 O O . VAL A 1 73 ? -5.944 18.775 23.866 1.00 80.81 73 VAL A O 1
ATOM 555 N N . ASP A 1 74 ? -6.998 18.258 21.959 1.00 85.69 74 ASP A N 1
ATOM 556 C CA . ASP A 1 74 ? -6.312 19.235 21.115 1.00 85.69 74 ASP A CA 1
ATOM 557 C C . ASP A 1 74 ? -7.288 19.807 20.076 1.00 85.69 74 ASP A C 1
ATOM 559 O O . ASP A 1 74 ? -7.751 19.106 19.173 1.00 85.69 74 ASP A O 1
ATOM 563 N N . THR A 1 75 ? -7.609 21.094 20.205 1.00 87.94 75 THR A N 1
ATOM 564 C CA . THR A 1 75 ? -8.510 21.813 19.292 1.00 87.94 75 THR A CA 1
ATOM 565 C C . THR A 1 75 ? -7.861 22.125 17.942 1.00 87.94 75 THR A C 1
ATOM 567 O O . THR A 1 75 ? -8.572 22.348 16.961 1.00 87.94 75 THR A O 1
ATOM 570 N N . LEU A 1 76 ? -6.526 22.113 17.860 1.00 92.19 76 LEU A N 1
ATOM 571 C CA . LEU A 1 76 ? -5.750 22.436 16.659 1.00 92.19 76 LEU A CA 1
ATOM 572 C C . LEU A 1 76 ? -5.180 21.196 15.965 1.00 92.19 76 LEU A C 1
ATOM 574 O O . LEU A 1 76 ? -4.412 21.327 15.010 1.00 92.19 76 LEU A O 1
ATOM 578 N N . PHE A 1 77 ? -5.587 19.998 16.390 1.00 86.19 77 PHE A N 1
ATOM 579 C CA . PHE A 1 77 ? -5.129 18.728 15.833 1.00 86.19 77 PHE A CA 1
ATOM 580 C C . PHE A 1 77 ? -5.171 18.728 14.297 1.00 86.19 77 PHE A C 1
ATOM 582 O O . PHE A 1 77 ? -4.155 18.509 13.643 1.00 86.19 77 PHE A O 1
ATOM 589 N N . ILE A 1 78 ? -6.321 19.074 13.707 1.00 88.00 78 ILE A N 1
ATOM 590 C CA . ILE A 1 78 ? -6.520 19.090 12.248 1.00 88.00 78 ILE A CA 1
ATOM 591 C C . ILE A 1 78 ? -5.552 20.065 11.566 1.00 88.00 78 ILE A C 1
ATOM 593 O O . ILE A 1 78 ? -4.900 19.706 10.586 1.00 88.00 78 ILE A O 1
ATOM 597 N N . ALA A 1 79 ? -5.403 21.275 12.111 1.00 92.88 79 ALA A N 1
ATOM 598 C CA . ALA A 1 79 ? -4.489 22.278 11.573 1.00 92.88 79 ALA A CA 1
ATOM 599 C C . ALA A 1 79 ? -3.032 21.790 11.604 1.00 92.88 79 ALA A C 1
ATOM 601 O O . ALA A 1 79 ? -2.295 21.991 10.638 1.00 92.88 79 ALA A O 1
ATOM 602 N N . ARG A 1 80 ? -2.627 21.080 12.666 1.00 92.25 80 ARG A N 1
ATOM 603 C CA . ARG A 1 80 ? -1.278 20.513 12.785 1.00 92.25 80 ARG A CA 1
ATOM 604 C C . ARG A 1 80 ? -1.001 19.442 11.733 1.00 92.25 80 ARG A C 1
ATOM 606 O O . ARG A 1 80 ? 0.094 19.426 11.180 1.00 92.25 80 ARG A O 1
ATOM 613 N N . TYR A 1 81 ? -1.967 18.576 11.428 1.00 89.12 81 TYR A N 1
ATOM 614 C CA . TYR A 1 81 ? -1.797 17.568 10.374 1.00 89.12 81 TYR A CA 1
ATOM 615 C C . TYR A 1 81 ? -1.769 18.178 8.978 1.00 89.12 81 TYR A C 1
ATOM 617 O O . TYR A 1 81 ? -0.980 17.731 8.149 1.00 89.12 81 TYR A O 1
ATOM 625 N N . ILE A 1 82 ? -2.567 19.217 8.725 1.00 96.25 82 ILE A N 1
ATOM 626 C CA . ILE A 1 82 ? -2.504 19.959 7.461 1.00 96.25 82 ILE A CA 1
ATOM 627 C C . ILE A 1 82 ? -1.128 20.612 7.312 1.00 96.25 82 ILE A C 1
ATOM 629 O O . ILE A 1 82 ? -0.485 20.455 6.277 1.00 96.25 82 ILE A O 1
ATOM 633 N N . LEU A 1 83 ? -0.644 21.284 8.360 1.00 96.38 83 LEU A N 1
ATOM 634 C CA . LEU A 1 83 ? 0.680 21.898 8.355 1.00 96.38 83 LEU A CA 1
ATOM 635 C C . LEU A 1 83 ? 1.775 20.850 8.129 1.00 96.38 83 LEU A C 1
ATOM 637 O O . LEU A 1 83 ? 2.635 21.043 7.275 1.00 96.38 83 LEU A O 1
ATOM 641 N N . LEU A 1 84 ? 1.718 19.727 8.851 1.00 96.06 84 LEU A N 1
ATOM 642 C CA . LEU A 1 84 ? 2.671 18.633 8.699 1.00 96.06 84 LEU A CA 1
ATOM 643 C C . LEU A 1 84 ? 2.657 18.082 7.270 1.00 96.06 84 LEU A C 1
ATOM 645 O O . LEU A 1 84 ? 3.720 17.931 6.681 1.00 96.06 84 LEU A O 1
ATOM 649 N N . ALA A 1 85 ? 1.478 17.852 6.688 1.00 91.88 85 ALA A N 1
ATOM 650 C CA . ALA A 1 85 ? 1.349 17.371 5.317 1.00 91.88 85 ALA A CA 1
ATOM 651 C C . ALA A 1 85 ? 1.959 18.353 4.305 1.00 91.88 85 ALA A C 1
ATOM 653 O O . ALA A 1 85 ? 2.737 17.939 3.446 1.00 91.88 85 ALA A O 1
ATOM 654 N N . VAL A 1 86 ? 1.669 19.653 4.433 1.00 97.31 86 VAL A N 1
ATOM 655 C CA . VAL A 1 86 ? 2.238 20.695 3.561 1.00 97.31 86 VAL A CA 1
ATOM 656 C C . VAL A 1 86 ? 3.761 20.734 3.685 1.00 97.31 86 VAL A C 1
ATOM 658 O O . VAL A 1 86 ? 4.460 20.698 2.672 1.00 97.31 86 VAL A O 1
ATOM 661 N N . VAL A 1 87 ? 4.288 20.747 4.912 1.00 97.06 87 VAL A N 1
ATOM 662 C CA . VAL A 1 87 ? 5.736 20.762 5.162 1.00 97.06 87 VAL A CA 1
ATOM 663 C C . VAL A 1 87 ? 6.399 19.503 4.603 1.00 97.06 87 VAL A C 1
ATOM 665 O O . VAL A 1 87 ? 7.440 19.607 3.958 1.00 97.06 87 VAL A O 1
ATOM 668 N N . SER A 1 88 ? 5.793 18.325 4.776 1.00 95.56 88 SER A N 1
ATOM 669 C CA . SER A 1 88 ? 6.306 17.073 4.211 1.00 95.56 88 SER A CA 1
ATOM 670 C C . SER A 1 88 ? 6.341 17.093 2.683 1.00 95.56 88 SER A C 1
ATOM 672 O O . SER A 1 88 ? 7.328 16.648 2.101 1.00 95.56 88 SER A O 1
ATOM 674 N N . VAL A 1 89 ? 5.316 17.635 2.018 1.00 97.31 89 VAL A N 1
ATOM 675 C CA . VAL A 1 89 ? 5.296 17.752 0.549 1.00 97.31 89 VAL A CA 1
ATOM 676 C C . VAL A 1 89 ? 6.388 18.699 0.059 1.00 97.31 89 VAL A C 1
ATOM 678 O O . VAL A 1 89 ? 7.138 18.339 -0.847 1.00 97.31 89 VAL A O 1
ATOM 681 N N . VAL A 1 90 ? 6.519 19.880 0.669 1.00 97.19 90 VAL A N 1
ATOM 682 C CA . VAL A 1 90 ? 7.570 20.848 0.311 1.00 97.19 90 VAL A CA 1
ATOM 683 C C . VAL A 1 90 ? 8.956 20.243 0.529 1.00 97.19 90 VAL A C 1
ATOM 685 O O . VAL A 1 90 ? 9.824 20.368 -0.335 1.00 97.19 90 VAL A O 1
ATOM 688 N N . PHE A 1 91 ? 9.151 19.540 1.646 1.00 95.81 91 PHE A N 1
ATOM 689 C CA . PHE A 1 91 ? 10.393 18.835 1.940 1.00 95.81 91 PHE A CA 1
ATOM 690 C C . PHE A 1 91 ? 10.724 17.792 0.868 1.00 95.81 91 PHE A C 1
ATOM 692 O O . PHE A 1 91 ? 11.834 17.799 0.339 1.00 95.81 91 PHE A O 1
ATOM 699 N N . LEU A 1 92 ? 9.769 16.927 0.511 1.00 96.56 92 LEU A N 1
ATOM 700 C CA . LEU A 1 92 ? 9.980 15.909 -0.519 1.00 96.56 92 LEU A CA 1
ATOM 701 C C . LEU A 1 92 ? 10.276 16.543 -1.879 1.00 96.56 92 LEU A C 1
ATOM 703 O O . LEU A 1 92 ? 11.190 16.098 -2.565 1.00 96.56 92 LEU A O 1
ATOM 707 N N . LEU A 1 93 ? 9.559 17.602 -2.256 1.00 96.38 93 LEU A N 1
ATOM 708 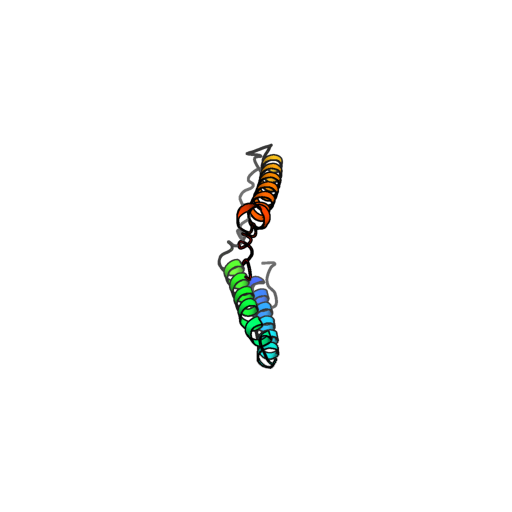C CA . LEU A 1 93 ? 9.787 18.308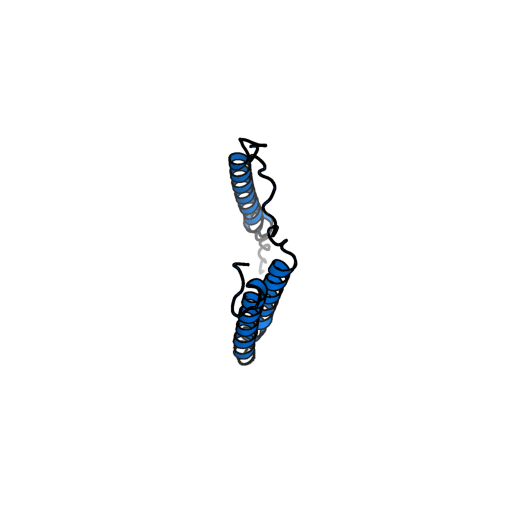 -3.515 1.00 96.38 93 LEU A CA 1
ATOM 709 C C . LEU A 1 93 ? 11.212 18.873 -3.585 1.00 96.38 93 LEU A C 1
ATOM 711 O O . LEU A 1 93 ? 11.912 18.639 -4.569 1.00 96.38 93 LEU A O 1
ATOM 715 N N . MET A 1 94 ? 11.670 19.544 -2.525 1.00 93.75 94 MET A N 1
ATOM 716 C CA . MET A 1 94 ? 13.040 20.064 -2.438 1.00 93.75 94 MET A CA 1
ATOM 717 C C . MET A 1 94 ? 14.084 18.945 -2.463 1.00 93.75 94 MET A C 1
ATOM 719 O O . MET A 1 94 ? 15.077 19.040 -3.184 1.00 93.75 94 MET A O 1
ATOM 723 N N . LEU A 1 95 ? 13.843 17.861 -1.724 1.00 92.56 95 LEU A N 1
ATOM 724 C CA . LEU A 1 95 ? 14.724 16.696 -1.701 1.00 92.56 95 LEU A CA 1
ATOM 725 C C . LEU A 1 95 ? 14.877 16.079 -3.099 1.00 92.56 95 LEU A C 1
ATOM 727 O O . LEU A 1 95 ? 15.991 15.774 -3.518 1.00 92.56 95 LEU A O 1
ATOM 731 N N . PHE A 1 96 ? 13.775 15.933 -3.837 1.00 90.44 96 PHE A N 1
ATOM 732 C CA . PHE A 1 96 ? 13.804 15.431 -5.209 1.00 90.44 96 PHE A CA 1
ATOM 733 C C . PHE A 1 96 ? 14.469 16.414 -6.177 1.00 90.44 96 PHE A C 1
ATOM 735 O O . PHE A 1 96 ? 15.165 15.967 -7.085 1.00 90.44 96 PHE A O 1
ATOM 742 N N . MET A 1 97 ? 14.308 17.727 -5.985 1.00 89.56 97 MET A N 1
ATOM 743 C CA . MET A 1 97 ? 14.975 18.744 -6.809 1.00 89.56 97 MET A CA 1
ATOM 744 C C . MET A 1 97 ? 16.497 18.778 -6.614 1.00 89.56 97 MET A C 1
ATOM 746 O O . MET A 1 97 ? 17.217 19.043 -7.575 1.00 89.56 97 MET A O 1
ATOM 750 N N . LEU A 1 98 ? 17.018 18.450 -5.428 1.00 91.50 98 LEU A N 1
ATOM 751 C CA . LEU A 1 98 ? 18.470 18.372 -5.204 1.00 91.50 98 LEU A CA 1
ATOM 752 C C . LEU A 1 98 ? 19.164 17.357 -6.122 1.00 91.50 98 LEU A C 1
ATOM 754 O O . LEU A 1 98 ? 20.326 17.539 -6.482 1.00 91.50 98 LEU A O 1
ATOM 758 N N . LEU A 1 99 ? 18.465 16.293 -6.521 1.00 86.56 99 LEU A N 1
ATOM 759 C CA . LEU A 1 99 ? 19.050 15.243 -7.344 1.00 86.56 99 LEU A CA 1
ATOM 760 C C . LEU A 1 99 ? 19.486 15.756 -8.733 1.00 86.56 99 LEU A C 1
ATOM 762 O O . LEU A 1 99 ? 20.686 15.717 -9.000 1.00 86.56 99 LEU A O 1
ATOM 766 N N . PRO A 1 100 ? 18.602 16.284 -9.605 1.00 88.38 100 PRO A N 1
ATOM 767 C CA . PRO A 1 100 ? 19.014 16.813 -10.904 1.00 88.38 100 PRO A CA 1
ATOM 768 C C . PRO A 1 100 ? 19.867 18.082 -10.802 1.00 88.38 100 PRO A C 1
ATOM 770 O O . PRO A 1 100 ? 20.765 18.259 -11.618 1.00 88.38 100 PRO A O 1
ATOM 773 N N . PHE A 1 101 ? 19.593 18.961 -9.832 1.00 85.12 101 PHE A N 1
ATOM 774 C CA . PHE A 1 101 ? 20.189 20.302 -9.798 1.00 85.12 101 PHE A CA 1
ATOM 775 C C . PHE A 1 101 ? 21.472 20.415 -8.981 1.00 85.12 101 PHE A C 1
ATOM 777 O O . PHE A 1 101 ? 22.108 21.458 -9.025 1.00 85.12 101 PHE A O 1
ATOM 784 N N . HIS A 1 102 ? 21.847 19.397 -8.211 1.00 86.00 102 HIS A N 1
ATOM 785 C CA . HIS A 1 102 ? 23.071 19.459 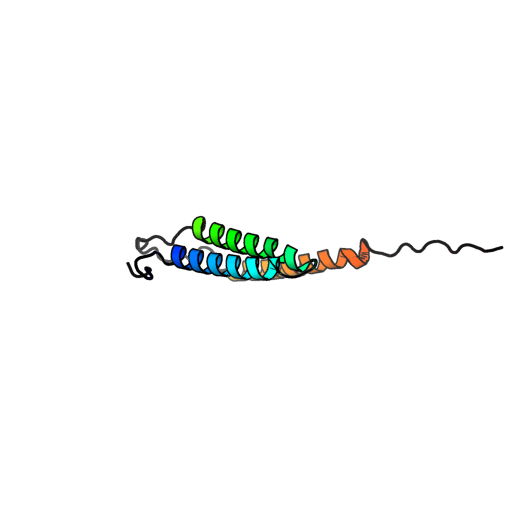-7.414 1.00 86.00 102 HIS A CA 1
ATOM 786 C C . HIS A 1 102 ? 23.903 18.187 -7.516 1.00 86.00 102 HIS A C 1
ATOM 788 O O . HIS A 1 102 ? 25.117 18.254 -7.680 1.00 86.00 102 HIS A O 1
ATOM 794 N N . PHE A 1 103 ? 23.267 17.016 -7.454 1.00 86.94 103 PHE A N 1
ATOM 795 C CA . PHE A 1 103 ? 24.002 15.749 -7.491 1.00 86.94 103 PHE A CA 1
ATOM 796 C C . PHE A 1 103 ? 24.284 15.236 -8.906 1.00 86.94 103 PHE A C 1
ATOM 798 O O . PHE A 1 103 ? 25.275 14.538 -9.107 1.00 86.94 103 PHE A O 1
ATOM 805 N N . LEU A 1 104 ? 23.429 15.559 -9.878 1.00 88.75 104 LEU A N 1
ATOM 806 C CA . LEU A 1 104 ? 23.536 15.093 -11.264 1.00 88.75 104 LEU A CA 1
ATOM 807 C C . LEU A 1 104 ? 23.973 16.196 -12.238 1.00 88.75 104 LEU A C 1
ATOM 809 O O . LEU A 1 104 ? 23.733 16.073 -13.441 1.00 88.75 104 LEU A O 1
ATOM 813 N N . GLU A 1 105 ? 24.611 17.265 -11.753 1.00 84.31 105 GLU A N 1
ATOM 814 C CA . GLU A 1 105 ? 25.177 18.274 -12.649 1.00 84.31 105 GLU A CA 1
ATOM 815 C C . GLU A 1 105 ? 26.237 17.631 -13.568 1.00 84.31 105 GLU A C 1
ATOM 817 O O . GLU A 1 105 ? 27.181 16.991 -13.090 1.00 84.31 105 GLU A O 1
ATOM 822 N N . PRO A 1 106 ? 26.100 17.760 -14.899 1.00 82.31 106 PRO A N 1
ATOM 823 C CA . PRO A 1 106 ? 27.017 17.125 -15.831 1.00 82.31 106 PRO A CA 1
ATOM 824 C C . PRO A 1 106 ? 28.385 17.813 -15.788 1.00 82.31 106 PRO A C 1
ATOM 826 O O . PRO A 1 106 ? 28.533 18.977 -16.159 1.00 82.31 106 PRO A O 1
ATOM 829 N N . VAL A 1 107 ? 29.416 17.066 -15.393 1.00 83.50 107 VAL A N 1
ATOM 830 C CA . VAL A 1 107 ? 30.809 17.516 -15.497 1.00 83.50 107 VAL A CA 1
ATOM 831 C C . VAL A 1 107 ? 31.305 17.243 -16.915 1.00 83.50 107 VAL A C 1
ATOM 833 O O . VAL A 1 107 ? 31.643 16.114 -17.271 1.00 83.50 107 VAL A O 1
ATOM 836 N N . TYR A 1 108 ? 31.333 18.282 -17.748 1.00 83.12 108 TYR A N 1
ATOM 837 C CA . TYR A 1 108 ? 31.814 18.169 -19.124 1.00 83.12 108 TYR A CA 1
ATOM 838 C C . TYR A 1 108 ? 33.334 17.981 -19.170 1.00 83.12 108 TYR A C 1
ATOM 840 O O . TYR A 1 108 ? 34.096 18.742 -18.570 1.00 83.12 108 TYR A O 1
ATOM 848 N N . ALA A 1 109 ? 33.787 16.980 -19.925 1.00 86.81 109 ALA A N 1
ATOM 849 C CA . ALA A 1 109 ? 35.207 16.770 -20.169 1.00 86.81 109 ALA A CA 1
ATOM 850 C C . ALA A 1 109 ? 35.791 17.895 -21.042 1.00 86.81 109 ALA A C 1
ATOM 852 O O . ALA A 1 109 ? 35.146 18.410 -21.957 1.00 86.81 109 ALA A O 1
ATOM 853 N N . LYS A 1 110 ? 37.049 18.259 -20.777 1.00 84.81 110 LYS A N 1
ATOM 854 C CA . LYS A 1 110 ? 37.786 19.248 -21.573 1.00 84.81 110 LYS A CA 1
ATOM 855 C C . LYS A 1 110 ? 38.010 18.716 -22.995 1.00 84.81 110 LYS A C 1
ATOM 857 O O . LYS A 1 110 ? 38.427 17.573 -23.161 1.00 84.81 110 LYS A O 1
ATOM 862 N N . ALA A 1 111 ? 37.764 19.549 -24.010 1.00 82.75 111 ALA A N 1
ATOM 863 C CA . ALA A 1 111 ? 37.916 19.159 -25.411 1.00 82.75 111 ALA A CA 1
ATOM 864 C C . ALA A 1 111 ? 39.357 18.712 -25.728 1.00 82.75 111 ALA A C 1
ATOM 866 O O . ALA A 1 111 ? 40.321 19.426 -25.429 1.00 82.75 111 ALA A O 1
ATOM 867 N N . LEU A 1 112 ? 39.493 17.538 -26.353 1.00 80.50 112 LEU A N 1
ATOM 868 C CA . LEU A 1 112 ? 40.759 17.032 -26.879 1.00 80.50 112 LEU A CA 1
ATOM 869 C C . LEU A 1 112 ? 41.186 17.909 -28.058 1.00 80.50 112 LEU A C 1
ATOM 871 O O . LEU A 1 112 ? 40.517 17.947 -29.088 1.00 80.50 112 LEU A O 1
ATOM 875 N N . ARG A 1 113 ? 42.305 18.623 -27.908 1.00 78.56 113 ARG A N 1
ATOM 876 C CA . ARG A 1 113 ? 42.958 19.285 -29.039 1.00 78.56 113 ARG A CA 1
ATOM 877 C C . ARG A 1 113 ? 43.596 18.200 -29.903 1.00 78.56 113 ARG A C 1
ATOM 879 O O . ARG A 1 113 ? 44.653 17.684 -29.556 1.00 78.56 113 ARG A O 1
ATOM 886 N N . THR A 1 114 ? 42.925 17.829 -30.986 1.00 73.19 114 THR A N 1
ATOM 887 C CA . THR A 1 114 ? 43.527 17.053 -32.073 1.00 73.19 114 THR A CA 1
ATOM 888 C C . THR A 1 114 ? 44.489 17.961 -32.829 1.00 73.19 114 THR A C 1
ATOM 890 O O . THR A 1 114 ? 44.108 19.069 -33.212 1.00 73.19 114 THR A O 1
ATOM 893 N N . HIS A 1 115 ? 45.736 17.512 -32.935 1.00 62.19 115 HIS A N 1
ATOM 894 C CA . HIS A 1 115 ? 46.865 18.249 -33.492 1.00 62.19 115 HIS A CA 1
ATOM 895 C C . HIS A 1 115 ? 47.011 18.030 -34.997 1.00 62.19 115 HIS A C 1
ATOM 897 O O . HIS A 1 115 ? 46.583 16.951 -35.466 1.00 62.19 115 HIS A O 1
#

InterPro domains:
  IPR026771 Transmembrane protein 218 [PTHR31622] (1-115)
  IPR057973 Transmembrane protein 218, N-terminal domain [PF25810] (1-59)

Sequence (115 aa):
MANTVLEVGTGVFVISIVWIAALVFGMMLLRASGSAKLAVIPIFLLALTITLVLVFFPRSPETTPPYKQTEIVDTLFIARYILLAVVSVVFLLMLFMLLPFHFLEPVYAKALRTH

Radius of gyration: 25.99 Å; chains: 1; bounding box: 70×41×62 Å

Secondary structure (DSSP, 8-state):
---EETTEEHHHHHHHHHHHHHHHHHHHHHHS-GGGGGGHHHHHHHHHHHHHHHHHSPPPPSSPPP------S-TTHHHHHHHHHHHHHHHHHHHHHHIIIIIS---PPPP----

pLDDT: mean 85.88, std 10.1, range [52.72, 97.31]

Foldseek 3Di:
DPADDVNHGVLVVVLVVLVVVLVVVLVVQCPDDDPSNVVNVVSVVVSVVSNCCSVPVDDDDPDDPDPDPPDCPDPCVVVVVVVVVVVVVVVVVVVVVCCVPPVVDDDDDDDDPDD

Organism: Eleginops maclovinus (NCBI:txid56733)